Protein AF-A0A1G8RIJ2-F1 (afdb_monomer_lite)

Sequence (58 aa):
MANRRPKPEEIVSKLRQVEVLMGQGMSRLDAIRQIGVVEQTYYRWRKGAVRRMRTSLC

Foldseek 3Di:
DDPPPPDVVVVVVLVVQLVVCVVVVDDSVVSCVVSVHDPVVNVVCVVVCVVVVVVVPD

Structure (mmCIF, N/CA/C/O backbone):
data_AF-A0A1G8RIJ2-F1
#
_entry.id   AF-A0A1G8RIJ2-F1
#
loop_
_atom_site.group_PDB
_atom_site.id
_atom_site.type_symbol
_atom_site.label_atom_id
_atom_site.label_alt_id
_atom_site.label_comp_id
_atom_site.label_asym_id
_atom_site.label_entity_id
_atom_site.label_seq_id
_atom_site.pdbx_PDB_ins_code
_atom_site.Cartn_x
_atom_site.Cartn_y
_atom_site.Cartn_z
_atom_site.occupancy
_atom_site.B_iso_or_equiv
_atom_site.auth_seq_id
_atom_site.auth_comp_id
_atom_site.auth_asym_id
_atom_site.auth_atom_id
_atom_site.pdbx_PDB_model_num
ATOM 1 N N . MET A 1 1 ? 19.095 -11.891 -11.253 1.00 40.25 1 MET A N 1
ATOM 2 C CA . MET A 1 1 ? 17.638 -12.125 -11.113 1.00 40.25 1 MET A CA 1
ATOM 3 C C . MET A 1 1 ? 16.922 -11.331 -12.191 1.00 40.25 1 MET A C 1
ATOM 5 O O . MET A 1 1 ? 17.231 -10.160 -12.367 1.00 40.25 1 MET A O 1
ATOM 9 N N . ALA A 1 2 ? 16.082 -11.995 -12.986 1.00 46.41 2 ALA A N 1
ATOM 10 C CA . ALA A 1 2 ? 15.486 -11.446 -14.201 1.00 46.41 2 ALA A CA 1
ATOM 11 C C . ALA A 1 2 ? 14.745 -10.128 -13.925 1.00 46.41 2 ALA A C 1
ATOM 13 O O . ALA A 1 2 ? 13.872 -10.077 -13.062 1.00 46.41 2 ALA A O 1
ATOM 14 N N . ASN A 1 3 ? 15.072 -9.087 -14.693 1.00 53.66 3 ASN A N 1
ATOM 15 C CA . ASN A 1 3 ? 14.395 -7.790 -14.707 1.00 53.66 3 ASN A CA 1
ATOM 16 C C . ASN A 1 3 ? 12.996 -7.936 -15.342 1.00 53.66 3 ASN A C 1
ATOM 18 O O . ASN A 1 3 ? 12.700 -7.367 -16.393 1.00 53.66 3 ASN A O 1
ATOM 22 N N . ARG A 1 4 ? 12.145 -8.786 -14.755 1.00 59.09 4 ARG A N 1
ATOM 23 C CA . ARG A 1 4 ? 10.747 -8.933 -15.152 1.00 59.09 4 ARG A CA 1
ATOM 24 C C . ARG A 1 4 ? 10.044 -7.680 -14.668 1.00 59.09 4 ARG A C 1
ATOM 26 O O . ARG A 1 4 ? 9.836 -7.504 -13.471 1.00 59.09 4 ARG A O 1
ATOM 33 N N . ARG A 1 5 ? 9.725 -6.788 -15.607 1.00 61.41 5 ARG A N 1
ATOM 34 C CA . ARG A 1 5 ? 8.805 -5.679 -15.351 1.00 61.41 5 ARG A CA 1
ATOM 35 C C . ARG A 1 5 ? 7.554 -6.292 -14.708 1.00 61.41 5 ARG A C 1
ATOM 37 O O . ARG A 1 5 ? 6.934 -7.130 -15.366 1.00 61.41 5 ARG A O 1
ATOM 44 N N . PRO A 1 6 ? 7.219 -5.952 -13.451 1.00 64.19 6 PRO A N 1
ATOM 45 C CA . PRO A 1 6 ? 6.013 -6.472 -12.831 1.00 64.19 6 PRO A CA 1
ATOM 46 C C . PRO A 1 6 ? 4.835 -6.077 -13.714 1.00 64.19 6 PRO A C 1
ATOM 48 O O . PRO A 1 6 ? 4.755 -4.930 -14.176 1.00 64.19 6 PRO A O 1
ATOM 51 N N . LYS A 1 7 ? 3.967 -7.046 -14.010 1.00 72.94 7 LYS A N 1
ATOM 52 C CA . LYS A 1 7 ? 2.767 -6.774 -14.798 1.00 72.94 7 LYS A CA 1
ATOM 53 C C . LYS A 1 7 ? 1.952 -5.700 -14.068 1.00 72.94 7 LYS A C 1
ATOM 55 O O . LYS A 1 7 ? 1.929 -5.694 -12.835 1.00 72.94 7 LYS A O 1
ATOM 60 N N . PRO A 1 8 ? 1.287 -4.786 -14.794 1.00 70.62 8 PRO A N 1
ATOM 61 C CA . PRO A 1 8 ? 0.492 -3.732 -14.163 1.00 70.62 8 PRO A CA 1
ATOM 62 C C . PRO A 1 8 ? -0.577 -4.302 -13.214 1.00 70.62 8 PRO A C 1
ATOM 64 O O . PRO A 1 8 ? -0.874 -3.691 -12.194 1.00 70.62 8 PRO A O 1
ATOM 67 N N . GLU A 1 9 ? -1.077 -5.504 -13.494 1.00 74.38 9 GLU A N 1
ATOM 68 C CA . GLU A 1 9 ? -2.041 -6.245 -12.671 1.00 74.38 9 GLU A CA 1
ATOM 69 C C . GLU A 1 9 ? -1.502 -6.569 -11.266 1.00 74.38 9 GLU A C 1
ATOM 71 O O . GLU A 1 9 ? -2.172 -6.306 -10.271 1.00 74.38 9 GLU A O 1
ATOM 76 N N . GLU A 1 10 ? -0.263 -7.063 -11.152 1.00 80.56 10 GLU A N 1
ATOM 77 C CA . GLU A 1 10 ? 0.373 -7.326 -9.851 1.00 80.56 10 GLU A CA 1
ATOM 78 C C . GLU A 1 10 ? 0.576 -6.045 -9.039 1.00 80.56 10 GLU A C 1
ATOM 80 O O . GLU A 1 10 ? 0.462 -6.065 -7.813 1.00 80.56 10 GLU A O 1
ATOM 85 N N . ILE A 1 11 ? 0.876 -4.929 -9.711 1.00 81.81 11 ILE A N 1
ATOM 86 C CA . ILE A 1 11 ? 1.049 -3.625 -9.061 1.00 81.81 11 ILE A CA 1
ATOM 87 C C . ILE A 1 11 ? -0.278 -3.173 -8.448 1.00 81.81 11 ILE A C 1
ATOM 89 O O . ILE A 1 11 ? -0.309 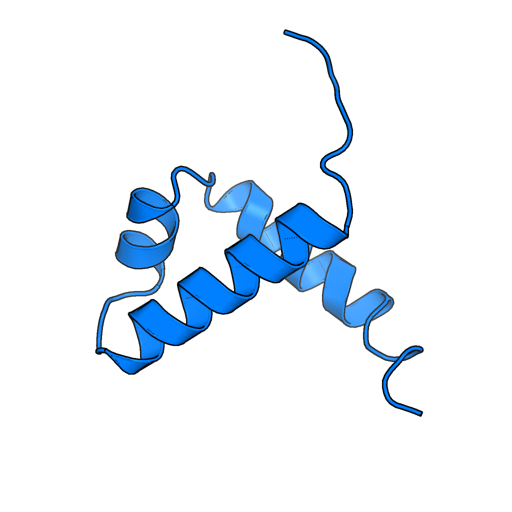-2.781 -7.283 1.00 81.81 11 ILE A O 1
ATOM 93 N N . VAL A 1 12 ? -1.378 -3.262 -9.202 1.00 81.06 12 VAL A N 1
ATOM 94 C CA . VAL A 1 12 ? -2.716 -2.881 -8.722 1.00 81.06 12 VAL A CA 1
ATOM 95 C C . VAL A 1 12 ? -3.163 -3.773 -7.564 1.00 81.06 12 VAL A 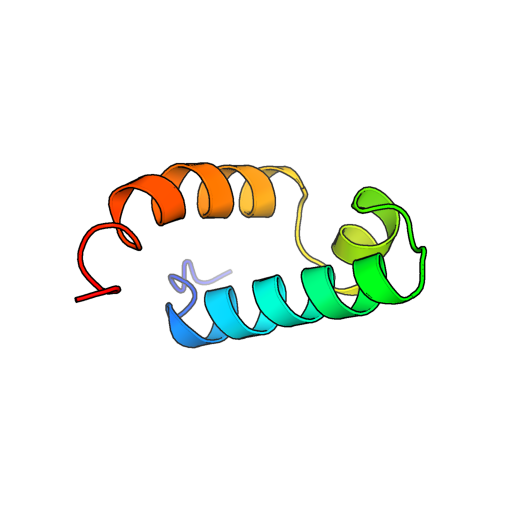C 1
ATOM 97 O O . VAL A 1 12 ? -3.645 -3.253 -6.559 1.00 81.06 12 VAL A O 1
ATOM 100 N N . SER A 1 13 ? -2.947 -5.087 -7.651 1.00 85.12 13 SER A N 1
ATOM 101 C CA . SER A 1 13 ? -3.277 -6.020 -6.564 1.00 85.12 13 SER A CA 1
ATOM 102 C C . SER A 1 13 ? -2.514 -5.702 -5.276 1.00 85.12 13 SER A C 1
ATOM 104 O O . SER A 1 13 ? -3.112 -5.660 -4.202 1.00 85.12 13 SER A O 1
ATOM 106 N N . LYS A 1 14 ? -1.213 -5.396 -5.374 1.00 84.69 14 LYS A N 1
ATOM 107 C CA . LYS A 1 14 ? -0.386 -5.006 -4.218 1.00 84.69 14 LYS A CA 1
ATOM 108 C C . LYS A 1 14 ? -0.801 -3.652 -3.639 1.00 84.69 14 LYS A C 1
ATOM 110 O O . LYS A 1 14 ? -0.831 -3.502 -2.423 1.00 84.69 14 LYS A O 1
ATOM 115 N N . LEU A 1 15 ? -1.161 -2.677 -4.478 1.00 83.56 15 LEU A N 1
ATOM 116 C CA . LEU A 1 15 ? -1.671 -1.381 -4.013 1.00 83.56 15 LEU A CA 1
ATOM 117 C C . LEU A 1 15 ? -3.010 -1.525 -3.273 1.00 83.56 15 LEU A C 1
ATOM 119 O O . LEU A 1 15 ? -3.148 -0.970 -2.186 1.00 83.56 15 LEU A O 1
ATOM 123 N N . ARG A 1 16 ? -3.943 -2.335 -3.792 1.00 84.81 16 ARG A N 1
ATOM 124 C CA . ARG A 1 16 ? -5.215 -2.635 -3.110 1.00 84.81 16 ARG A CA 1
ATOM 125 C C . ARG A 1 16 ? -5.000 -3.320 -1.761 1.00 84.81 16 ARG A C 1
ATOM 127 O O . ARG A 1 16 ? -5.677 -2.984 -0.798 1.00 84.81 16 ARG A O 1
ATOM 134 N N . GLN A 1 17 ? -4.039 -4.242 -1.667 1.00 85.94 17 GLN A N 1
ATOM 135 C CA . GLN A 1 17 ? -3.685 -4.877 -0.392 1.00 85.94 17 GLN A CA 1
ATOM 136 C C . GLN A 1 17 ? -3.171 -3.856 0.633 1.00 85.94 17 GLN A C 1
ATOM 138 O O . GLN A 1 17 ? -3.594 -3.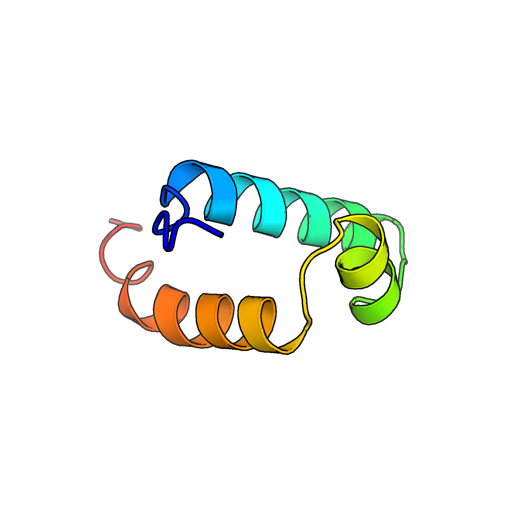901 1.785 1.00 85.94 17 GLN A O 1
ATOM 143 N N . VAL A 1 18 ? -2.332 -2.893 0.220 1.00 85.25 18 VAL A N 1
ATOM 144 C CA . VAL A 1 18 ? -1.910 -1.789 1.105 1.00 85.25 18 VAL A CA 1
ATOM 145 C C . VAL A 1 18 ? -3.121 -0.985 1.587 1.00 85.25 18 VAL A C 1
ATOM 147 O O . VAL A 1 18 ? -3.184 -0.637 2.762 1.00 85.25 18 VAL A O 1
ATOM 150 N N . GLU A 1 19 ? -4.083 -0.683 0.711 1.00 84.50 19 GLU A N 1
ATOM 151 C CA . GLU A 1 19 ? -5.291 0.070 1.081 1.00 84.50 19 GLU A CA 1
ATOM 152 C C . GLU A 1 19 ? -6.180 -0.677 2.079 1.00 84.50 19 GLU A C 1
ATOM 154 O O . GLU A 1 19 ? -6.644 -0.064 3.039 1.00 84.50 19 GLU A O 1
ATOM 159 N N . VAL A 1 20 ? -6.350 -1.992 1.918 1.00 89.12 20 VAL A N 1
ATOM 160 C CA . VAL A 1 20 ? -7.093 -2.825 2.880 1.00 89.12 20 VAL A CA 1
ATOM 161 C C . VAL A 1 20 ? -6.408 -2.828 4.248 1.00 89.12 20 VAL A C 1
ATOM 163 O O . VAL A 1 20 ? -7.070 -2.589 5.256 1.00 89.12 20 VAL A O 1
ATOM 166 N N . LEU A 1 21 ? -5.086 -3.023 4.293 1.00 87.75 21 LEU A N 1
ATOM 167 C CA . LEU A 1 21 ? -4.320 -3.026 5.546 1.00 87.75 21 LEU A CA 1
ATOM 168 C C . LEU A 1 21 ? -4.350 -1.655 6.241 1.00 87.75 21 LEU A C 1
ATOM 170 O O . LEU A 1 21 ? -4.490 -1.575 7.460 1.00 87.75 21 LEU A O 1
ATOM 174 N N . MET A 1 22 ? -4.290 -0.562 5.475 1.00 84.44 22 MET A N 1
ATOM 175 C CA . MET A 1 22 ? -4.482 0.782 6.029 1.00 84.44 22 MET A CA 1
ATOM 176 C C . MET A 1 22 ? -5.902 0.986 6.576 1.00 84.44 22 MET A C 1
ATOM 178 O O . MET A 1 22 ? -6.059 1.636 7.605 1.00 84.44 22 MET A O 1
ATOM 182 N N . GLY A 1 23 ? -6.927 0.419 5.930 1.00 85.69 23 GLY A N 1
ATOM 183 C CA . GLY A 1 23 ? -8.309 0.441 6.423 1.00 85.69 23 GLY A CA 1
ATOM 184 C C . GLY A 1 23 ? -8.495 -0.294 7.755 1.00 85.69 23 GLY A C 1
ATOM 185 O O . GLY A 1 23 ? -9.380 0.055 8.528 1.00 85.69 23 GLY A O 1
ATOM 186 N N . GLN A 1 24 ? -7.618 -1.254 8.063 1.00 85.81 24 GLN A N 1
ATOM 187 C CA . GLN A 1 24 ? -7.558 -1.949 9.354 1.00 85.81 24 GLN A CA 1
ATOM 188 C C . GLN A 1 24 ? -6.791 -1.162 10.435 1.00 85.81 24 GLN A C 1
ATOM 190 O O . GLN A 1 24 ? -6.611 -1.659 11.544 1.00 85.81 24 GLN A O 1
ATOM 195 N N . GLY A 1 25 ? -6.330 0.056 10.130 1.00 88.50 25 GLY A N 1
ATOM 196 C CA . GLY A 1 25 ? -5.573 0.901 11.054 1.00 88.50 25 GLY A CA 1
ATOM 197 C C . GLY A 1 25 ? -4.070 0.616 11.081 1.00 88.50 25 GLY A C 1
ATOM 198 O O . GLY A 1 25 ? -3.371 1.171 11.927 1.00 88.50 25 GLY A O 1
ATOM 199 N N . MET A 1 26 ? -3.542 -0.215 10.171 1.00 86.75 26 MET A N 1
ATOM 200 C CA . MET A 1 26 ? -2.097 -0.432 10.090 1.00 86.75 26 MET A CA 1
ATOM 201 C C . MET A 1 26 ? -1.381 0.770 9.475 1.00 86.75 26 MET A C 1
ATOM 203 O O . MET A 1 26 ? -1.822 1.371 8.488 1.00 86.75 26 MET A O 1
ATOM 207 N N . SER A 1 27 ? -0.203 1.073 10.018 1.00 86.56 27 SER A N 1
ATOM 208 C CA . SER A 1 27 ? 0.706 2.051 9.435 1.00 86.56 27 SER A CA 1
ATOM 209 C C . SER A 1 27 ? 1.087 1.633 8.018 1.00 86.56 27 SER A C 1
ATOM 211 O O . SER A 1 27 ? 1.431 0.482 7.752 1.00 86.56 27 SER A O 1
ATOM 213 N N . ARG A 1 28 ? 1.098 2.596 7.092 1.00 82.88 28 ARG A N 1
ATOM 214 C CA . ARG A 1 28 ? 1.455 2.359 5.685 1.00 82.88 28 ARG A CA 1
ATOM 215 C C . ARG A 1 28 ? 2.805 1.645 5.530 1.00 82.88 28 ARG A C 1
ATOM 217 O O . ARG A 1 28 ? 2.951 0.827 4.630 1.00 82.88 28 ARG A O 1
ATOM 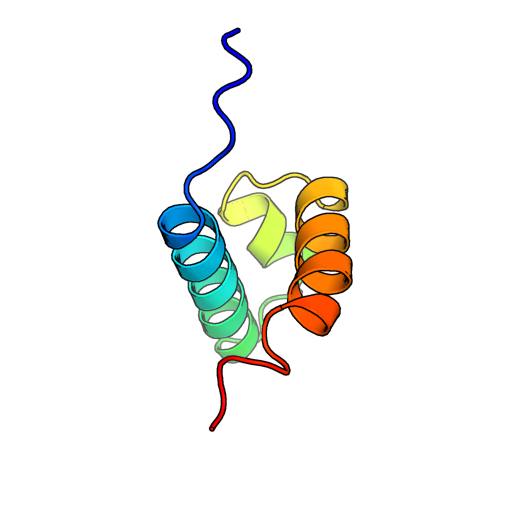224 N N . LEU A 1 29 ? 3.774 1.945 6.396 1.00 82.88 29 LEU A N 1
ATOM 225 C CA . LEU A 1 29 ? 5.092 1.306 6.391 1.00 82.88 29 LEU A CA 1
ATOM 226 C C . LEU A 1 29 ? 5.023 -0.180 6.750 1.00 82.88 29 LEU A C 1
ATOM 228 O O . LEU A 1 29 ? 5.650 -0.993 6.073 1.00 82.88 29 LEU A O 1
ATOM 232 N N . ASP A 1 30 ? 4.230 -0.537 7.758 1.00 86.88 30 ASP A N 1
ATOM 233 C CA . ASP A 1 30 ? 4.046 -1.928 8.174 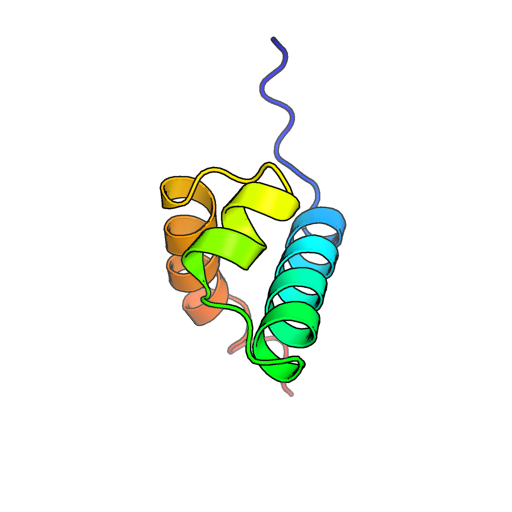1.00 86.88 30 ASP A CA 1
ATOM 234 C C . ASP A 1 30 ? 3.281 -2.722 7.116 1.00 86.88 30 ASP A C 1
ATOM 236 O O . ASP A 1 30 ? 3.707 -3.814 6.746 1.00 86.88 30 ASP A O 1
ATOM 240 N N . ALA A 1 31 ? 2.248 -2.125 6.517 1.00 86.62 31 ALA A N 1
ATOM 241 C CA . ALA A 1 31 ? 1.524 -2.727 5.400 1.00 86.62 31 ALA A CA 1
ATOM 242 C C . ALA A 1 31 ? 2.438 -3.003 4.187 1.00 86.62 31 ALA A C 1
ATOM 244 O O . ALA A 1 31 ? 2.383 -4.071 3.579 1.00 86.62 31 ALA A O 1
ATOM 245 N N . ILE A 1 32 ? 3.323 -2.060 3.842 1.00 85.94 32 ILE A N 1
ATOM 246 C CA . ILE A 1 32 ? 4.281 -2.216 2.735 1.00 85.94 32 ILE A CA 1
ATOM 247 C C . ILE A 1 32 ? 5.303 -3.324 3.036 1.00 85.94 32 ILE A C 1
ATOM 249 O O . ILE A 1 32 ? 5.585 -4.151 2.163 1.00 85.94 32 ILE A O 1
ATOM 253 N N . ARG A 1 33 ? 5.825 -3.366 4.270 1.00 85.81 33 ARG A N 1
ATOM 254 C CA . ARG A 1 33 ? 6.749 -4.414 4.734 1.00 85.81 33 ARG A CA 1
ATOM 255 C C . ARG A 1 33 ? 6.095 -5.793 4.705 1.00 85.81 33 ARG A C 1
ATOM 257 O O . ARG A 1 33 ? 6.732 -6.741 4.256 1.00 85.81 33 ARG A O 1
ATOM 264 N N . GLN A 1 34 ? 4.828 -5.892 5.100 1.00 84.44 34 GLN A N 1
ATOM 265 C CA . GLN A 1 34 ? 4.074 -7.146 5.123 1.00 84.44 34 GLN A CA 1
ATOM 266 C C . GLN A 1 34 ? 3.857 -7.738 3.722 1.00 84.44 34 GLN A C 1
ATOM 268 O O . GLN A 1 34 ? 3.905 -8.952 3.549 1.00 84.44 34 GLN A O 1
ATOM 273 N N . ILE A 1 35 ? 3.683 -6.891 2.705 1.00 83.88 35 ILE A N 1
ATOM 274 C CA . ILE A 1 35 ? 3.516 -7.319 1.303 1.00 83.88 35 ILE A CA 1
ATOM 275 C C . ILE A 1 35 ? 4.872 -7.679 0.656 1.00 83.88 35 ILE A C 1
ATOM 277 O O . ILE A 1 35 ? 4.923 -8.231 -0.445 1.00 83.88 35 ILE A O 1
ATOM 281 N N . GLY A 1 36 ? 5.995 -7.380 1.320 1.00 83.25 36 GLY A N 1
ATOM 282 C CA . GLY A 1 36 ? 7.337 -7.628 0.790 1.00 83.25 36 GLY A CA 1
ATOM 283 C C . GLY A 1 36 ? 7.710 -6.686 -0.359 1.00 83.25 36 GLY A C 1
ATOM 284 O O . GLY A 1 36 ? 8.532 -7.025 -1.213 1.00 83.25 36 GLY A O 1
ATOM 285 N N . VAL A 1 37 ? 7.088 -5.503 -0.419 1.00 81.75 37 VAL A N 1
ATOM 286 C CA . VAL A 1 37 ? 7.420 -4.465 -1.403 1.00 81.75 37 VAL A CA 1
ATOM 287 C C . VAL A 1 37 ? 8.368 -3.462 -0.762 1.00 81.75 37 VAL A C 1
ATOM 289 O O . VAL A 1 37 ? 8.178 -3.028 0.366 1.00 81.75 37 VAL A O 1
ATOM 292 N N . VAL A 1 38 ? 9.397 -3.053 -1.503 1.00 82.31 38 VAL A N 1
ATOM 293 C CA . VAL A 1 38 ? 10.291 -1.982 -1.054 1.00 82.31 38 VAL A CA 1
ATOM 294 C C . VAL A 1 38 ? 9.546 -0.651 -1.111 1.00 82.31 38 VAL A C 1
ATOM 296 O O . VAL A 1 38 ? 8.922 -0.322 -2.123 1.00 82.31 38 VAL A O 1
ATOM 299 N N . GLU A 1 39 ? 9.665 0.147 -0.055 1.00 80.69 39 GLU A N 1
ATOM 300 C CA . GLU A 1 39 ? 9.029 1.463 0.064 1.00 80.69 39 GLU A CA 1
ATOM 301 C C . GLU A 1 39 ? 9.292 2.359 -1.162 1.00 80.69 39 GLU A C 1
ATOM 303 O O . GLU A 1 39 ? 8.382 2.975 -1.719 1.00 80.69 39 GLU A O 1
ATOM 308 N N . GLN A 1 40 ? 10.526 2.342 -1.669 1.00 78.31 40 GLN A N 1
ATOM 309 C CA . GLN A 1 40 ? 10.925 3.073 -2.870 1.00 78.31 40 GLN A CA 1
ATOM 310 C C . GLN A 1 40 ? 10.109 2.663 -4.108 1.00 78.31 40 GLN A C 1
ATOM 312 O O . GLN A 1 40 ? 9.730 3.511 -4.917 1.00 78.31 40 GLN A O 1
ATOM 317 N N . THR A 1 41 ? 9.797 1.375 -4.258 1.00 81.25 41 THR A N 1
ATOM 318 C CA . THR A 1 41 ? 8.972 0.859 -5.357 1.00 81.25 41 THR A CA 1
ATOM 319 C C . THR A 1 41 ? 7.525 1.324 -5.217 1.00 81.25 41 THR A C 1
ATOM 321 O O . THR A 1 41 ? 6.946 1.780 -6.202 1.00 81.25 41 THR A O 1
ATOM 324 N N . TYR A 1 42 ? 6.972 1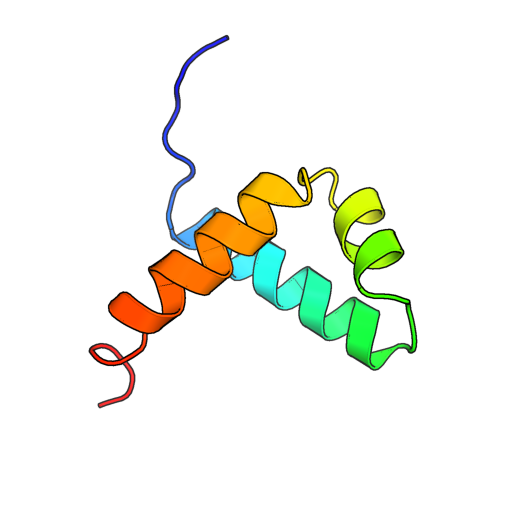.314 -4.000 1.00 82.44 42 TYR A N 1
ATOM 325 C CA . TYR A 1 42 ? 5.634 1.845 -3.723 1.00 82.44 42 TYR A CA 1
ATOM 326 C C . TYR A 1 42 ? 5.530 3.343 -4.054 1.00 82.44 42 TYR A C 1
ATOM 328 O O . TYR A 1 42 ? 4.610 3.758 -4.763 1.00 82.44 42 TYR A O 1
ATOM 336 N N . TYR A 1 43 ? 6.504 4.160 -3.639 1.00 81.44 43 TYR A N 1
ATOM 337 C CA . TYR A 1 43 ? 6.525 5.586 -3.986 1.00 81.44 43 TYR A CA 1
ATOM 338 C C . TYR A 1 43 ? 6.678 5.827 -5.492 1.00 81.44 43 TYR A C 1
ATOM 340 O O . TYR A 1 43 ? 6.025 6.717 -6.043 1.00 81.44 43 TYR A O 1
ATOM 348 N N . ARG A 1 44 ? 7.485 5.016 -6.189 1.00 80.69 44 ARG A N 1
ATOM 349 C CA . ARG A 1 44 ? 7.611 5.072 -7.656 1.00 80.69 44 ARG A CA 1
ATOM 350 C C . ARG A 1 44 ? 6.307 4.693 -8.353 1.00 80.69 44 ARG A C 1
ATOM 352 O O . ARG A 1 44 ? 5.930 5.365 -9.313 1.00 80.69 44 ARG A O 1
ATOM 359 N N . TRP A 1 45 ? 5.605 3.671 -7.866 1.00 79.69 45 TRP A N 1
ATOM 360 C CA . TRP A 1 45 ? 4.290 3.284 -8.374 1.00 79.69 45 TRP A CA 1
ATOM 361 C C . TRP A 1 45 ? 3.251 4.364 -8.121 1.00 79.69 45 TRP A C 1
ATOM 363 O O . TRP A 1 45 ? 2.568 4.735 -9.064 1.00 79.69 45 TRP A O 1
ATOM 373 N N . ARG A 1 46 ? 3.189 4.958 -6.924 1.00 74.69 46 ARG A N 1
ATOM 374 C CA . ARG A 1 46 ? 2.276 6.076 -6.638 1.00 74.69 46 ARG A CA 1
ATOM 375 C C . ARG A 1 46 ? 2.558 7.279 -7.547 1.00 74.69 46 ARG A C 1
ATOM 377 O O . ARG A 1 46 ? 1.636 7.824 -8.147 1.00 74.69 46 ARG A O 1
ATOM 384 N N . LYS A 1 47 ? 3.826 7.672 -7.702 1.00 76.12 47 LYS A N 1
ATOM 385 C CA . LYS A 1 47 ? 4.222 8.803 -8.562 1.00 76.12 47 LYS A CA 1
ATOM 386 C C . LYS A 1 47 ? 3.937 8.531 -10.046 1.00 76.12 47 LYS A C 1
ATOM 388 O O . LYS A 1 47 ? 3.526 9.436 -10.765 1.00 76.12 47 LYS A O 1
ATOM 393 N N . GLY A 1 48 ? 4.135 7.292 -10.504 1.00 69.25 48 GLY A N 1
ATOM 394 C CA . GLY A 1 48 ? 3.849 6.869 -11.879 1.00 69.25 48 GLY A CA 1
ATOM 395 C C . GLY A 1 48 ? 2.359 6.652 -12.167 1.00 69.25 48 GLY A C 1
ATOM 396 O O . GLY A 1 48 ? 1.897 6.974 -13.260 1.00 69.25 48 GLY A O 1
ATOM 397 N N . ALA A 1 49 ? 1.598 6.159 -11.188 1.00 59.56 49 ALA A N 1
ATOM 398 C CA . ALA A 1 49 ? 0.164 5.909 -11.286 1.00 59.56 49 ALA A CA 1
ATOM 399 C C . ALA A 1 49 ? -0.631 7.210 -11.401 1.00 59.56 49 ALA A C 1
ATOM 401 O O . ALA A 1 49 ? -1.538 7.271 -12.219 1.00 59.56 49 ALA A O 1
ATOM 402 N N . VAL A 1 50 ? -0.232 8.292 -10.720 1.00 51.47 50 VAL A N 1
ATOM 403 C CA . VAL A 1 50 ? -0.853 9.625 -10.898 1.00 51.47 50 VAL A CA 1
ATOM 404 C C . VAL A 1 50 ? -0.788 10.100 -12.361 1.00 51.47 50 VAL A C 1
ATOM 406 O O . VAL A 1 50 ? -1.665 10.831 -12.816 1.00 51.47 50 VAL A O 1
ATOM 409 N N . ARG A 1 51 ? 0.198 9.627 -13.138 1.00 45.00 51 ARG A N 1
ATOM 410 C CA . ARG A 1 51 ? 0.327 9.924 -14.574 1.00 45.00 51 ARG A CA 1
ATOM 411 C C . ARG A 1 51 ? -0.496 9.009 -15.493 1.00 45.00 51 ARG A C 1
ATOM 413 O O . ARG A 1 51 ? -0.712 9.390 -16.635 1.00 45.00 51 ARG A O 1
ATOM 420 N N . ARG A 1 52 ? -0.926 7.826 -15.031 1.00 48.16 52 ARG A N 1
ATOM 421 C CA . ARG A 1 52 ? -1.654 6.811 -15.835 1.00 48.16 52 ARG A CA 1
ATOM 422 C C . ARG A 1 52 ? -3.107 6.566 -15.408 1.00 48.16 52 ARG A C 1
ATOM 424 O O . ARG A 1 52 ? -3.921 6.205 -16.246 1.00 48.16 52 ARG A O 1
ATOM 431 N N . MET A 1 53 ? -3.455 6.764 -14.139 1.00 40.84 53 MET A N 1
ATOM 432 C CA . MET A 1 53 ? -4.832 6.617 -13.639 1.00 40.84 53 MET A CA 1
ATOM 433 C C . MET A 1 53 ? -5.732 7.780 -14.067 1.00 40.84 53 MET A C 1
ATOM 435 O O . MET A 1 53 ? -6.935 7.597 -14.199 1.00 40.84 53 MET A O 1
ATOM 439 N N . ARG A 1 54 ? -5.163 8.953 -14.384 1.00 41.91 54 ARG A N 1
ATOM 440 C CA . ARG A 1 54 ? -5.922 10.088 -14.938 1.00 41.91 54 ARG A CA 1
ATOM 441 C C . ARG A 1 54 ? -6.511 9.835 -16.333 1.00 41.91 54 ARG A C 1
ATOM 443 O O . ARG A 1 54 ? -7.327 10.629 -16.772 1.00 41.91 54 ARG A O 1
ATOM 450 N N . THR A 1 55 ? -6.110 8.766 -17.023 1.00 41.28 55 THR A N 1
ATOM 451 C CA . THR A 1 55 ? -6.609 8.415 -18.365 1.00 41.28 55 THR A CA 1
ATOM 452 C C . THR A 1 55 ? -7.451 7.137 -18.383 1.00 41.28 55 THR A C 1
ATOM 454 O O . THR A 1 55 ? -7.727 6.618 -19.455 1.00 41.28 55 THR A O 1
ATOM 457 N N . SER A 1 56 ? -7.804 6.581 -17.220 1.00 35.84 56 SER A N 1
ATOM 458 C CA . SER A 1 56 ? -8.597 5.340 -17.108 1.00 35.84 56 SER A CA 1
ATOM 459 C C . SER A 1 56 ? -9.755 5.428 -16.101 1.00 35.84 56 SER A C 1
ATOM 461 O O . SER A 1 56 ? -10.430 4.434 -15.863 1.00 35.84 56 SER A O 1
ATOM 463 N N . LEU A 1 57 ? -10.012 6.619 -15.546 1.00 40.75 57 LEU A N 1
ATOM 464 C CA . LEU A 1 57 ? -11.310 6.996 -14.974 1.00 40.75 57 LEU A CA 1
ATOM 465 C C . LEU A 1 57 ? -12.003 7.994 -15.923 1.00 40.75 57 LEU A C 1
ATOM 467 O O . LEU A 1 57 ? -12.136 9.170 -15.599 1.00 40.75 57 LEU A O 1
ATOM 471 N N . CYS A 1 58 ? -12.365 7.514 -17.110 1.00 32.53 58 CYS A N 1
ATOM 472 C CA . CYS A 1 58 ? -13.485 7.975 -17.931 1.00 32.53 58 CYS A CA 1
ATOM 473 C C . CYS A 1 58 ? -14.113 6.721 -18.537 1.00 32.53 58 CYS A C 1
ATOM 475 O O . CYS A 1 58 ? -13.323 5.828 -18.928 1.00 32.53 58 CYS A O 1
#

pLDDT: mean 72.82, std 16.75, range [32.53, 89.12]

Organism: NCBI:txid490829

Secondary structure (DSSP, 8-state):
----PPPHHHHHHHHHHHHHHHHTT--HHHHHHHTT--HHHHHHHHHHHHHHGGGT--

Radius of gyration: 12.24 Å; chains: 1; bounding box: 31×22×29 Å